Protein AF-A0A0D6P9I5-F1 (afdb_monomer_lite)

Sequence (76 aa):
MTRRTRVFLATTAVGLSLAGAAYANFPRLNAAEADIRNAIANLRAAPGIYEGHKAAAMDLLERAYGELQAAKGSVR

Secondary structure (DSSP, 8-state):
------------------TT-TTT-HHHHHHHHHHHHHHHHHHHHS-GGGHHHHHHHHHHHHHHHHHHHHHHHHT-

Organism: NCBI:txid1231350

Radius of gyration: 16.99 Å; chains: 1; bounding box: 57×20×38 Å

pLDDT: mean 71.69, std 18.59, range [39.09, 93.0]

Foldseek 3Di:
DDDDDDDDDPPPDDDDDPDPCLPVCPVVLVVVLVVLVVVLVVLVPDDPPPVPVSVVSNVVSVVVNVVSVVSNVVSD

Structure (mmCIF, N/CA/C/O backbone):
data_AF-A0A0D6P9I5-F1
#
_entry.id   AF-A0A0D6P9I5-F1
#
loop_
_atom_site.group_PDB
_atom_site.id
_atom_site.type_symbol
_atom_site.label_atom_id
_atom_site.label_alt_id
_atom_site.label_comp_id
_atom_site.label_asym_id
_atom_site.label_entity_id
_atom_site.label_seq_id
_atom_site.pdbx_PDB_ins_code
_atom_site.Cartn_x
_atom_site.Cartn_y
_atom_site.Cartn_z
_atom_site.occupancy
_atom_site.B_iso_or_equiv
_atom_site.auth_seq_id
_atom_site.auth_comp_id
_atom_site.auth_asym_id
_atom_site.auth_atom_id
_atom_site.pdbx_PDB_model_num
ATOM 1 N N . MET A 1 1 ? -42.043 9.007 5.841 1.00 39.09 1 MET A N 1
ATOM 2 C CA . MET A 1 1 ? -41.511 8.036 4.856 1.00 39.09 1 MET A CA 1
ATOM 3 C C . MET A 1 1 ? -40.162 8.531 4.349 1.00 39.09 1 MET A C 1
ATOM 5 O O . MET A 1 1 ? -40.042 9.680 3.951 1.00 39.09 1 MET A O 1
ATOM 9 N N . THR A 1 2 ? -39.142 7.693 4.493 1.00 41.72 2 THR A N 1
ATOM 10 C CA . THR A 1 2 ? -37.712 8.024 4.599 1.00 41.72 2 THR A CA 1
ATOM 11 C C . THR A 1 2 ? -37.049 8.226 3.229 1.00 41.72 2 THR A C 1
ATOM 13 O O . THR A 1 2 ? -37.084 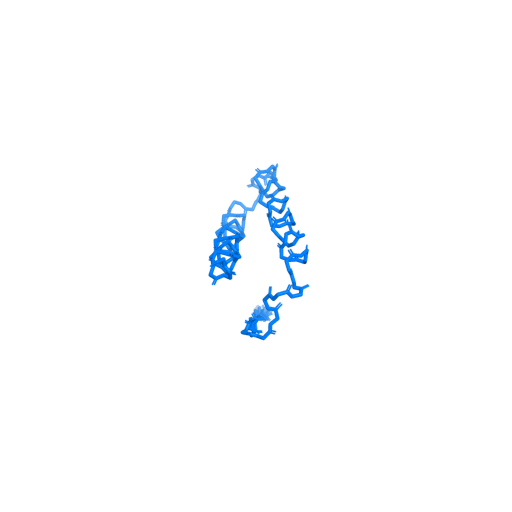7.320 2.397 1.00 41.72 2 THR A O 1
ATOM 16 N N . ARG A 1 3 ? -36.407 9.382 2.985 1.00 45.31 3 ARG A N 1
ATOM 17 C CA . ARG A 1 3 ? -35.553 9.603 1.800 1.00 45.31 3 ARG A CA 1
ATOM 18 C C . ARG A 1 3 ? -34.287 8.755 1.936 1.00 45.31 3 ARG A C 1
ATOM 20 O O . ARG A 1 3 ? -33.409 9.065 2.732 1.00 45.31 3 ARG A O 1
ATOM 27 N N . ARG A 1 4 ? -34.213 7.659 1.180 1.00 53.56 4 ARG A N 1
ATOM 28 C CA . ARG A 1 4 ? -33.025 6.800 1.097 1.00 53.56 4 ARG A CA 1
ATOM 29 C C . ARG A 1 4 ? -32.026 7.417 0.121 1.00 53.56 4 ARG A C 1
ATOM 31 O O . ARG A 1 4 ? -32.144 7.238 -1.089 1.00 53.56 4 ARG A O 1
ATOM 38 N N . THR A 1 5 ? -31.063 8.155 0.656 1.00 51.84 5 THR A N 1
ATOM 39 C CA . THR A 1 5 ? -29.910 8.669 -0.088 1.00 51.84 5 THR A CA 1
ATOM 40 C C . THR A 1 5 ? -29.050 7.485 -0.528 1.00 51.84 5 THR A C 1
ATOM 42 O O . THR A 1 5 ? -28.423 6.820 0.292 1.00 51.84 5 THR A O 1
ATOM 45 N N . ARG A 1 6 ? -29.073 7.166 -1.824 1.00 48.78 6 ARG A N 1
ATOM 46 C CA . ARG A 1 6 ? -28.213 6.138 -2.417 1.00 48.78 6 ARG A CA 1
ATOM 47 C C . ARG A 1 6 ? -26.828 6.742 -2.624 1.00 48.78 6 ARG A C 1
ATOM 49 O O . ARG A 1 6 ? -26.639 7.547 -3.529 1.00 48.78 6 ARG A O 1
ATOM 56 N N . VAL A 1 7 ? -25.884 6.380 -1.761 1.00 52.16 7 VAL A N 1
ATOM 57 C CA . VAL A 1 7 ? -24.464 6.690 -1.951 1.00 52.16 7 VAL A CA 1
ATOM 58 C C . VAL A 1 7 ? -23.947 5.780 -3.064 1.00 52.16 7 VAL A C 1
ATOM 60 O O . VAL A 1 7 ? -23.864 4.567 -2.889 1.00 52.16 7 VAL A O 1
ATOM 63 N N . PHE A 1 8 ? -23.659 6.357 -4.228 1.00 44.16 8 PHE A N 1
ATOM 64 C CA . PHE A 1 8 ? -22.945 5.668 -5.299 1.00 44.16 8 PHE A CA 1
ATOM 65 C C . PHE A 1 8 ? -21.459 5.633 -4.935 1.00 44.16 8 PHE A C 1
ATOM 67 O O . PHE A 1 8 ? -20.782 6.659 -4.967 1.00 44.16 8 PHE A O 1
ATOM 74 N N . LEU A 1 9 ? -20.959 4.454 -4.564 1.00 49.03 9 LEU A N 1
ATOM 75 C CA . LEU A 1 9 ? -19.527 4.209 -4.432 1.00 49.03 9 LEU A CA 1
ATOM 76 C C . LEU A 1 9 ? -18.948 4.054 -5.845 1.00 49.03 9 LEU A C 1
ATOM 78 O O . LEU A 1 9 ? -19.112 3.018 -6.484 1.00 49.03 9 LEU A O 1
ATOM 82 N N . ALA A 1 10 ? -18.309 5.105 -6.352 1.00 47.69 10 ALA A N 1
ATOM 83 C CA . ALA A 1 10 ? -17.513 5.032 -7.569 1.00 47.69 10 ALA A CA 1
ATOM 84 C C . ALA A 1 10 ? -16.164 4.385 -7.228 1.00 47.69 10 ALA A C 1
ATOM 86 O O . ALA A 1 10 ? -15.228 5.053 -6.795 1.00 47.69 10 ALA A O 1
ATOM 87 N N . THR A 1 11 ? -16.073 3.064 -7.362 1.00 47.34 11 THR A N 1
ATOM 88 C CA . THR A 1 11 ? -14.802 2.342 -7.257 1.00 47.34 11 THR A CA 1
ATOM 89 C C . THR A 1 11 ? -14.096 2.435 -8.608 1.00 47.34 11 THR A C 1
ATOM 91 O O . THR A 1 11 ? -14.326 1.626 -9.503 1.00 47.34 11 THR A O 1
ATOM 94 N N . THR A 1 12 ? -13.277 3.467 -8.804 1.00 51.22 12 THR A N 1
ATOM 95 C CA . THR A 1 12 ? -12.405 3.573 -9.982 1.00 51.22 12 THR A CA 1
ATOM 96 C C . THR A 1 12 ? -11.328 2.495 -9.898 1.00 51.22 12 THR A C 1
ATOM 98 O O . THR A 1 12 ? -10.335 2.649 -9.192 1.00 51.22 12 THR A O 1
ATOM 101 N N . ALA A 1 13 ? -11.534 1.384 -10.603 1.00 45.75 13 ALA A N 1
ATOM 102 C CA . ALA A 1 13 ? -10.490 0.401 -10.850 1.00 45.75 13 ALA A CA 1
ATOM 103 C C . ALA A 1 13 ? -9.518 0.978 -11.890 1.00 45.75 13 ALA A C 1
ATOM 105 O O . ALA A 1 13 ? -9.855 1.115 -13.066 1.00 45.75 13 ALA A O 1
ATOM 106 N N . VAL A 1 14 ? -8.318 1.354 -11.449 1.00 49.69 14 VAL A N 1
ATOM 107 C CA . VAL A 1 14 ? -7.223 1.746 -12.341 1.00 49.69 14 VAL A CA 1
ATOM 108 C C . VAL A 1 14 ? -6.541 0.467 -12.822 1.00 49.69 14 VAL A C 1
ATOM 110 O O . VAL A 1 14 ? -5.777 -0.149 -12.087 1.00 49.69 14 VAL A O 1
ATOM 113 N N . GLY A 1 15 ? -6.841 0.042 -14.050 1.00 43.28 15 GLY A N 1
ATOM 114 C CA . GLY A 1 15 ? -6.087 -1.012 -14.730 1.00 43.28 15 GLY A CA 1
ATOM 115 C C . GLY A 1 15 ? -4.767 -0.449 -15.260 1.00 43.28 15 GLY A C 1
ATOM 116 O O . GLY A 1 15 ? -4.779 0.397 -16.152 1.00 43.28 15 GLY A O 1
ATOM 117 N N . LEU A 1 16 ? -3.637 -0.888 -14.700 1.00 52.25 16 LEU A N 1
ATOM 118 C CA . LEU A 1 16 ? -2.301 -0.417 -15.072 1.00 52.25 16 LEU A CA 1
ATOM 119 C C . LEU A 1 16 ? -1.637 -1.389 -16.064 1.00 52.25 16 LEU A C 1
ATOM 121 O O . LEU A 1 16 ? -1.185 -2.470 -15.694 1.00 52.25 16 LEU A O 1
ATOM 125 N N . SER A 1 17 ? -1.561 -0.999 -17.337 1.00 43.03 17 SER A N 1
ATOM 126 C CA . SER A 1 17 ? -0.868 -1.746 -18.399 1.00 43.03 17 SER A CA 1
ATOM 127 C C . SER A 1 17 ? 0.657 -1.552 -18.301 1.00 43.03 17 SER A C 1
ATOM 129 O O . SER A 1 17 ? 1.157 -0.474 -18.618 1.00 43.03 17 SER A O 1
ATOM 131 N N . LEU A 1 18 ? 1.410 -2.576 -17.870 1.00 51.72 18 LEU A N 1
ATOM 132 C CA . LEU A 1 18 ? 2.825 -2.443 -17.451 1.00 51.72 18 LEU A CA 1
ATOM 133 C C . LEU A 1 18 ? 3.912 -2.991 -18.405 1.00 51.72 18 LEU A C 1
ATOM 135 O O . LEU A 1 18 ? 5.093 -2.861 -18.097 1.00 51.72 18 LEU A O 1
ATOM 139 N N . ALA A 1 19 ? 3.590 -3.562 -19.568 1.00 44.16 19 ALA A N 1
ATOM 140 C CA . ALA A 1 19 ? 4.589 -4.339 -20.325 1.00 44.16 19 ALA A CA 1
ATOM 141 C C . ALA A 1 19 ? 5.695 -3.523 -21.048 1.00 44.16 19 ALA A C 1
ATOM 143 O O . ALA A 1 19 ? 6.754 -4.070 -21.334 1.00 44.16 19 ALA A O 1
ATOM 144 N N . GLY A 1 20 ? 5.499 -2.230 -21.343 1.00 40.06 20 GLY A N 1
ATOM 145 C CA . GLY A 1 20 ? 6.434 -1.444 -22.178 1.00 40.06 20 GLY A CA 1
ATOM 146 C C . GLY A 1 20 ? 7.396 -0.503 -21.440 1.00 40.06 20 GLY A C 1
ATOM 147 O O . GLY A 1 20 ? 8.284 0.072 -22.062 1.00 40.06 20 GLY A O 1
ATOM 148 N N . ALA A 1 21 ? 7.230 -0.305 -20.129 1.00 47.69 21 ALA A N 1
ATOM 149 C CA . ALA A 1 21 ? 7.853 0.812 -19.406 1.00 47.69 21 ALA A CA 1
ATOM 150 C C . ALA A 1 21 ? 8.870 0.386 -18.322 1.00 47.69 21 ALA A C 1
ATOM 152 O O . ALA A 1 21 ? 9.342 1.211 -17.541 1.00 47.69 21 ALA A O 1
ATOM 153 N N . ALA A 1 22 ? 9.218 -0.901 -18.273 1.00 49.25 22 ALA A N 1
ATOM 154 C CA . ALA A 1 22 ? 9.993 -1.521 -17.199 1.00 49.25 22 ALA A CA 1
ATOM 155 C C . ALA A 1 22 ? 11.415 -0.948 -17.005 1.00 49.25 22 ALA A C 1
ATOM 157 O O . ALA A 1 22 ? 11.855 -0.798 -15.870 1.00 49.25 22 ALA A O 1
ATOM 158 N N . TYR A 1 23 ? 12.119 -0.553 -18.074 1.00 47.16 23 TYR A N 1
ATOM 159 C CA . TYR A 1 23 ? 13.515 -0.095 -17.963 1.00 47.16 23 TYR A CA 1
ATOM 160 C C . TYR A 1 23 ? 13.681 1.384 -17.571 1.00 47.16 23 TYR A C 1
ATOM 162 O O . TYR A 1 23 ? 14.637 1.726 -16.880 1.00 47.16 23 TYR A O 1
ATOM 170 N N . ALA A 1 24 ? 12.749 2.269 -17.943 1.00 50.19 24 ALA A N 1
ATOM 171 C CA . ALA A 1 24 ? 12.821 3.701 -17.614 1.00 50.19 24 ALA A CA 1
ATOM 172 C C . ALA A 1 24 ? 12.156 4.062 -16.268 1.00 50.19 24 ALA A C 1
ATOM 174 O O . ALA A 1 24 ? 12.320 5.173 -15.765 1.00 50.19 24 ALA A O 1
ATOM 175 N N . ASN A 1 25 ? 11.399 3.133 -15.673 1.00 56.09 25 ASN A N 1
ATOM 176 C CA . ASN A 1 25 ? 10.554 3.405 -14.509 1.00 56.09 25 ASN A CA 1
ATOM 177 C C . ASN A 1 25 ? 11.138 2.964 -13.164 1.00 56.09 25 ASN A C 1
ATOM 179 O O . ASN A 1 25 ? 10.498 3.223 -12.149 1.00 56.09 25 ASN A O 1
ATOM 183 N N . PHE A 1 26 ? 12.329 2.359 -13.100 1.00 65.19 26 PHE A N 1
ATOM 184 C CA . PHE A 1 26 ? 12.923 1.933 -11.823 1.00 65.19 26 PHE A CA 1
ATOM 185 C C . PHE A 1 26 ? 12.939 3.027 -10.733 1.00 65.19 26 PHE A C 1
ATOM 187 O O . PHE A 1 26 ? 12.534 2.729 -9.608 1.00 65.19 26 PHE A O 1
ATOM 194 N N . PRO A 1 27 ? 13.294 4.299 -11.021 1.00 74.06 27 PRO A N 1
ATOM 195 C CA . PRO A 1 27 ? 13.221 5.364 -10.017 1.00 74.06 27 PRO A CA 1
ATOM 196 C C . PRO A 1 27 ? 11.790 5.640 -9.535 1.00 74.06 27 PRO A C 1
ATOM 198 O O . PRO A 1 27 ? 11.568 5.866 -8.349 1.00 74.06 27 PRO A O 1
ATOM 201 N N . ARG A 1 28 ? 10.807 5.585 -10.443 1.00 78.81 28 ARG A N 1
ATOM 202 C CA . ARG A 1 28 ? 9.389 5.820 -10.129 1.00 78.81 28 ARG A CA 1
ATOM 203 C C . ARG A 1 28 ? 8.773 4.660 -9.350 1.00 78.81 28 ARG A C 1
ATOM 205 O O . ARG A 1 28 ? 7.986 4.903 -8.446 1.00 78.81 28 ARG A O 1
ATOM 212 N N . LEU A 1 29 ? 9.158 3.422 -9.659 1.00 75.69 29 LEU A N 1
ATOM 213 C CA . LEU A 1 29 ? 8.725 2.236 -8.917 1.00 75.69 29 LEU A CA 1
ATOM 214 C C . LEU A 1 29 ? 9.313 2.227 -7.501 1.00 75.69 29 LEU A C 1
ATOM 216 O O . LEU A 1 29 ? 8.598 1.920 -6.557 1.00 75.69 29 LEU A O 1
ATOM 220 N N . ASN A 1 30 ? 10.572 2.638 -7.329 1.00 82.69 30 ASN A N 1
ATOM 221 C CA . ASN A 1 30 ? 11.166 2.785 -5.996 1.00 82.69 30 ASN A CA 1
ATOM 222 C C . ASN A 1 30 ? 10.490 3.902 -5.179 1.00 82.69 30 ASN A C 1
ATOM 224 O O . ASN A 1 30 ? 10.288 3.742 -3.977 1.00 82.69 30 ASN A O 1
ATOM 228 N N . ALA A 1 31 ? 10.120 5.019 -5.816 1.00 85.06 31 ALA A N 1
ATOM 229 C CA . ALA A 1 31 ? 9.354 6.078 -5.158 1.00 85.06 31 ALA A CA 1
ATOM 230 C C . ALA A 1 31 ? 7.961 5.582 -4.731 1.00 85.06 31 ALA A C 1
ATOM 232 O O . ALA A 1 31 ? 7.592 5.723 -3.569 1.00 85.06 31 ALA A O 1
ATOM 233 N N . ALA A 1 32 ? 7.241 4.904 -5.632 1.00 84.19 32 ALA A N 1
ATOM 234 C CA . ALA A 1 32 ? 5.942 4.309 -5.326 1.00 84.19 32 ALA A CA 1
ATOM 235 C C . ALA A 1 32 ? 6.024 3.285 -4.177 1.00 84.19 32 ALA A C 1
ATOM 237 O O . ALA A 1 32 ? 5.145 3.235 -3.321 1.00 84.19 32 ALA A O 1
ATOM 238 N N . GLU A 1 33 ? 7.099 2.496 -4.111 1.00 87.81 33 GLU A N 1
ATOM 239 C CA . GLU A 1 33 ? 7.344 1.565 -3.007 1.00 87.81 33 GLU A CA 1
ATOM 240 C C . GLU A 1 33 ? 7.493 2.293 -1.664 1.00 87.81 33 GLU A C 1
ATOM 242 O O . GLU A 1 33 ? 6.918 1.872 -0.656 1.00 87.81 33 GLU A O 1
ATOM 247 N N . ALA A 1 34 ? 8.247 3.395 -1.645 1.00 87.69 34 ALA A N 1
ATOM 248 C CA . ALA A 1 34 ? 8.409 4.220 -0.454 1.00 87.69 34 ALA A CA 1
ATOM 249 C C . ALA A 1 34 ? 7.069 4.822 -0.001 1.00 87.69 34 ALA A C 1
ATOM 251 O O . ALA A 1 34 ? 6.745 4.765 1.187 1.00 87.69 34 ALA A O 1
ATOM 252 N N . ASP A 1 35 ? 6.262 5.317 -0.940 1.00 91.12 35 ASP A N 1
ATOM 253 C CA . ASP A 1 35 ? 4.941 5.882 -0.657 1.00 91.12 35 ASP A CA 1
ATOM 254 C C . ASP A 1 35 ? 3.990 4.838 -0.057 1.00 91.12 35 ASP A C 1
ATOM 256 O O . ASP A 1 35 ? 3.333 5.105 0.953 1.00 91.12 35 ASP A O 1
ATOM 260 N N . ILE A 1 36 ? 3.969 3.619 -0.608 1.00 90.25 36 ILE A N 1
ATOM 261 C CA . ILE A 1 36 ? 3.153 2.517 -0.077 1.00 90.25 36 ILE A CA 1
ATOM 262 C C . ILE A 1 36 ? 3.590 2.157 1.349 1.00 90.25 36 ILE A C 1
ATOM 264 O O . ILE A 1 36 ? 2.747 2.017 2.240 1.00 90.25 36 ILE A O 1
ATOM 268 N N . ARG A 1 37 ? 4.900 2.061 1.611 1.00 93.00 37 ARG A N 1
ATOM 269 C CA . ARG A 1 37 ? 5.414 1.786 2.964 1.00 93.00 37 ARG A CA 1
ATOM 270 C C 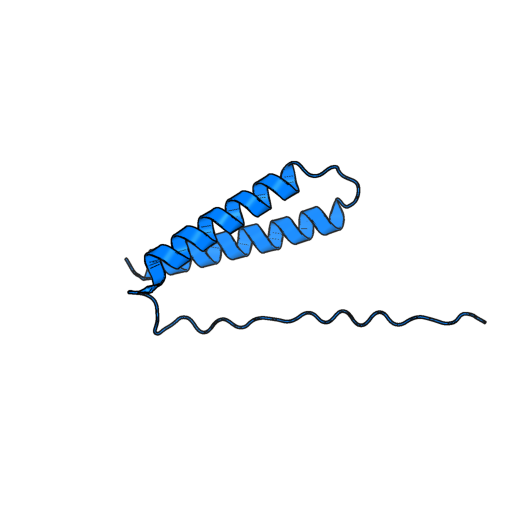. ARG A 1 37 ? 5.016 2.873 3.962 1.00 93.00 37 ARG A C 1
ATOM 272 O O . ARG A 1 37 ? 4.621 2.550 5.084 1.00 93.00 37 ARG A O 1
ATOM 279 N N . ASN A 1 38 ? 5.077 4.138 3.552 1.00 91.94 38 ASN A N 1
ATOM 280 C CA . ASN A 1 38 ? 4.658 5.267 4.380 1.00 91.94 38 ASN A CA 1
ATOM 281 C C . ASN A 1 38 ? 3.149 5.227 4.665 1.00 91.94 38 ASN A C 1
ATOM 283 O O . ASN A 1 38 ? 2.735 5.423 5.807 1.00 91.94 38 ASN A O 1
ATOM 287 N N . ALA A 1 39 ? 2.324 4.908 3.665 1.00 90.25 39 ALA A N 1
ATOM 288 C CA . ALA A 1 39 ? 0.879 4.768 3.835 1.00 90.25 39 ALA A CA 1
ATOM 289 C C . ALA A 1 39 ? 0.517 3.654 4.835 1.00 90.25 39 ALA A C 1
ATOM 291 O O . ALA A 1 39 ? -0.321 3.869 5.713 1.00 90.25 39 ALA A O 1
ATOM 292 N N . ILE A 1 40 ? 1.192 2.499 4.765 1.00 91.69 40 ILE A N 1
ATOM 293 C CA . ILE A 1 40 ? 1.014 1.399 5.728 1.00 91.69 40 ILE A CA 1
ATOM 294 C C . ILE A 1 40 ? 1.391 1.851 7.145 1.00 91.69 40 ILE A C 1
ATOM 296 O O . ILE A 1 40 ? 0.640 1.600 8.090 1.00 91.69 40 ILE A O 1
ATOM 300 N N . ALA A 1 41 ? 2.530 2.531 7.310 1.00 91.44 41 ALA A N 1
ATOM 301 C CA . ALA A 1 41 ? 2.969 3.033 8.612 1.00 91.44 41 ALA A CA 1
ATOM 302 C C . ALA A 1 41 ? 1.962 4.032 9.209 1.00 91.44 41 ALA A C 1
ATOM 304 O O . ALA A 1 41 ? 1.580 3.903 10.375 1.00 91.44 41 ALA A O 1
ATOM 305 N N . ASN A 1 42 ? 1.471 4.965 8.391 1.00 89.81 42 ASN A N 1
ATOM 306 C CA . ASN A 1 42 ? 0.476 5.955 8.795 1.00 89.81 42 ASN A CA 1
ATOM 307 C C . ASN A 1 42 ? -0.845 5.299 9.213 1.00 89.81 42 ASN A C 1
ATOM 309 O O . ASN A 1 42 ? -1.403 5.651 10.250 1.00 89.81 42 ASN A O 1
ATOM 313 N N . LEU A 1 43 ? -1.328 4.309 8.454 1.00 89.00 43 LEU A N 1
ATOM 314 C CA . LEU A 1 43 ? -2.540 3.575 8.818 1.00 89.00 43 LEU A CA 1
ATOM 315 C C . LEU A 1 43 ? -2.360 2.787 10.111 1.00 89.00 43 LEU A C 1
ATOM 317 O O . LEU A 1 43 ? -3.248 2.825 10.958 1.00 89.00 43 LEU A O 1
ATOM 321 N N . ARG A 1 44 ? -1.216 2.120 10.312 1.00 89.12 44 ARG A N 1
ATOM 322 C CA . ARG A 1 44 ? -0.928 1.400 11.564 1.00 89.12 44 ARG A CA 1
ATOM 323 C C . ARG A 1 44 ? -0.971 2.331 12.775 1.00 89.12 44 ARG A C 1
ATOM 325 O O . ARG A 1 44 ? -1.588 1.961 13.772 1.00 89.12 44 ARG A O 1
ATOM 332 N N . ALA A 1 45 ? -0.396 3.529 12.653 1.00 88.69 45 ALA A N 1
ATOM 333 C CA . ALA A 1 45 ? -0.390 4.550 13.699 1.00 88.69 45 ALA A CA 1
ATOM 334 C C . ALA A 1 45 ? -1.750 5.244 13.908 1.00 88.69 45 ALA A C 1
ATOM 336 O O . ALA A 1 45 ? -1.980 5.830 14.966 1.00 88.69 45 ALA A O 1
ATOM 337 N N . ALA A 1 46 ? -2.657 5.188 12.927 1.00 85.31 46 ALA A N 1
ATOM 338 C CA . ALA A 1 46 ? -3.960 5.830 13.031 1.00 85.31 46 ALA A CA 1
ATOM 339 C C . ALA A 1 46 ? -4.820 5.187 14.142 1.00 85.31 46 ALA A C 1
ATOM 341 O O . ALA A 1 46 ? -4.875 3.952 14.234 1.00 85.31 46 ALA A O 1
ATOM 342 N N . PRO A 1 47 ? -5.518 5.995 14.964 1.00 80.62 47 PRO A N 1
ATOM 343 C CA . PRO A 1 47 ? -6.361 5.502 16.049 1.00 80.62 47 PRO A CA 1
ATOM 344 C C . PRO A 1 47 ? -7.545 4.676 15.528 1.00 80.62 47 PRO A C 1
ATOM 346 O O . PRO A 1 47 ? -8.059 4.912 14.433 1.00 80.62 47 PRO A O 1
ATOM 349 N N . GLY A 1 48 ? -7.998 3.725 16.346 1.00 73.50 48 GLY A N 1
ATOM 350 C CA . GLY A 1 48 ? -8.953 2.668 15.993 1.00 73.50 48 GLY A CA 1
ATOM 351 C C . GLY A 1 48 ? -10.408 3.071 15.768 1.00 73.50 48 GLY A C 1
ATOM 352 O O . GLY A 1 48 ? -11.325 2.292 15.998 1.00 73.50 48 GLY A O 1
ATOM 353 N N . ILE A 1 49 ? -10.658 4.296 15.317 1.00 63.38 49 ILE A N 1
ATOM 354 C CA . ILE A 1 49 ? -12.017 4.802 15.085 1.00 63.38 49 ILE A CA 1
ATOM 355 C C . ILE A 1 49 ? -12.641 4.141 13.835 1.00 63.38 49 ILE A C 1
ATOM 357 O O . ILE A 1 49 ? -13.859 4.084 13.697 1.00 63.38 49 ILE A O 1
ATOM 361 N N . TYR A 1 50 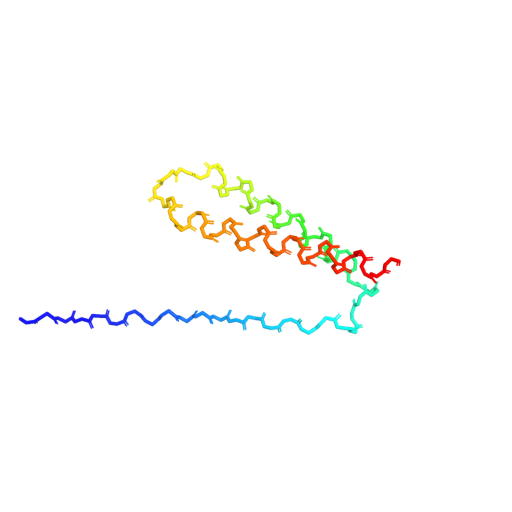? -11.811 3.571 12.951 1.00 67.94 50 TYR A N 1
ATOM 362 C CA . TYR A 1 50 ? -12.226 2.960 11.685 1.00 67.94 50 TYR A CA 1
ATOM 363 C C . TYR A 1 50 ? -11.579 1.587 11.439 1.00 67.94 50 TYR A C 1
ATOM 365 O O . TYR A 1 50 ? -11.138 1.322 10.324 1.00 67.94 50 TYR A O 1
ATOM 373 N N . GLU A 1 51 ? -11.499 0.712 12.449 1.00 76.12 51 GLU A N 1
ATOM 374 C CA . GLU A 1 51 ? -10.756 -0.567 12.364 1.00 76.12 51 GLU A CA 1
ATOM 375 C C . GLU A 1 51 ? -11.083 -1.403 11.111 1.00 76.12 51 GLU A C 1
ATOM 377 O O . GLU A 1 51 ? -10.175 -1.888 10.442 1.00 76.12 51 GLU A O 1
ATOM 382 N N . GLY A 1 52 ? -12.356 -1.495 10.705 1.00 81.19 52 GLY A N 1
ATOM 383 C CA . GLY A 1 52 ? -12.745 -2.224 9.488 1.00 81.19 52 GLY A CA 1
ATOM 384 C C . GLY A 1 52 ? -12.229 -1.591 8.186 1.00 81.19 52 GLY A C 1
ATOM 385 O O . GLY A 1 52 ? -11.719 -2.288 7.311 1.00 81.19 52 GLY A O 1
ATOM 386 N N . HIS A 1 53 ? -12.310 -0.263 8.059 1.00 85.44 53 HIS A N 1
ATOM 387 C CA . HIS A 1 53 ? -11.786 0.446 6.884 1.00 85.44 53 HIS A CA 1
ATOM 388 C C . HIS A 1 53 ? -10.258 0.484 6.877 1.00 85.44 53 HIS A C 1
ATOM 390 O O . HIS A 1 53 ? -9.649 0.376 5.816 1.00 85.44 53 HIS A O 1
ATOM 396 N N . LYS A 1 54 ? -9.641 0.595 8.056 1.00 85.56 54 LYS A N 1
ATOM 397 C CA . LYS A 1 54 ? -8.192 0.529 8.248 1.00 85.56 54 LYS A CA 1
ATOM 398 C C . LYS A 1 54 ? -7.652 -0.837 7.834 1.00 85.56 54 LYS A C 1
ATOM 400 O O . LYS A 1 54 ? -6.707 -0.883 7.054 1.00 85.56 54 LYS A O 1
ATOM 405 N N . ALA A 1 55 ? -8.278 -1.927 8.278 1.00 87.94 55 ALA A N 1
ATOM 406 C CA . ALA A 1 55 ? -7.898 -3.281 7.881 1.00 87.94 55 ALA A CA 1
ATOM 407 C C . ALA A 1 55 ? -8.026 -3.490 6.363 1.00 87.94 55 ALA A C 1
ATOM 409 O O . ALA A 1 55 ? -7.094 -3.985 5.734 1.00 87.94 55 ALA A O 1
ATOM 410 N N . ALA A 1 56 ? -9.131 -3.041 5.755 1.00 89.44 56 ALA A N 1
A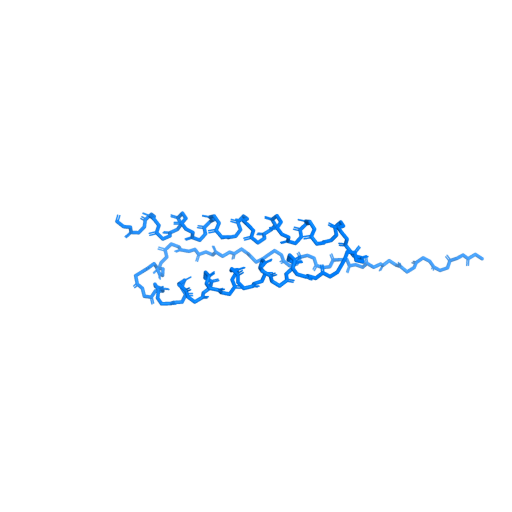TOM 411 C CA . ALA A 1 56 ? -9.319 -3.125 4.306 1.00 89.44 56 ALA A CA 1
ATOM 412 C C . ALA A 1 56 ? -8.282 -2.297 3.523 1.00 89.44 56 ALA A C 1
ATOM 414 O O . ALA A 1 56 ? -7.735 -2.761 2.525 1.00 89.44 56 ALA A O 1
ATOM 415 N N . ALA A 1 57 ? -7.979 -1.079 3.981 1.00 89.75 57 ALA A N 1
ATOM 416 C CA . ALA A 1 57 ? -6.964 -0.233 3.361 1.00 89.75 57 ALA A CA 1
ATOM 417 C C . ALA A 1 57 ? -5.556 -0.836 3.492 1.00 89.75 57 ALA A C 1
ATOM 419 O O . ALA A 1 57 ? -4.778 -0.779 2.541 1.00 89.75 57 ALA A O 1
ATOM 420 N N . MET A 1 58 ? -5.235 -1.442 4.639 1.00 91.44 58 MET A N 1
ATOM 421 C CA . MET A 1 58 ? -3.967 -2.146 4.842 1.00 91.44 58 MET A CA 1
ATOM 422 C C . MET A 1 58 ? -3.823 -3.350 3.908 1.00 91.44 58 MET A C 1
ATOM 424 O O . MET A 1 58 ? -2.787 -3.465 3.262 1.00 91.44 58 MET A O 1
ATOM 428 N N . ASP A 1 59 ? -4.853 -4.190 3.774 1.00 92.31 59 ASP A N 1
ATOM 429 C CA . ASP A 1 59 ? -4.833 -5.344 2.859 1.00 92.31 59 ASP A CA 1
ATOM 430 C C . ASP A 1 59 ? -4.588 -4.910 1.402 1.00 92.31 59 ASP A C 1
ATOM 432 O O . ASP A 1 59 ? -3.745 -5.482 0.712 1.00 92.31 59 ASP A O 1
ATOM 436 N N . LEU A 1 60 ? -5.239 -3.834 0.945 1.00 92.38 60 LEU A N 1
ATOM 437 C CA . LEU A 1 60 ? -5.005 -3.283 -0.396 1.00 92.38 60 LEU A CA 1
ATOM 438 C C . LEU A 1 60 ? -3.566 -2.780 -0.588 1.00 92.38 60 LEU A C 1
ATOM 440 O O . LEU A 1 60 ? -2.959 -3.040 -1.627 1.00 92.38 60 LEU A O 1
ATOM 444 N N . LEU A 1 61 ? -3.011 -2.072 0.399 1.00 92.69 61 LEU A N 1
ATOM 445 C CA . LEU A 1 61 ? -1.642 -1.553 0.326 1.00 92.69 61 LEU A CA 1
ATOM 446 C C . LEU A 1 61 ? -0.594 -2.668 0.374 1.00 92.69 61 LEU A C 1
ATOM 448 O O . LEU A 1 61 ? 0.403 -2.598 -0.343 1.00 92.69 61 LEU A O 1
ATOM 452 N N . GLU A 1 62 ? -0.812 -3.701 1.186 1.00 92.88 62 GLU A N 1
ATOM 453 C CA . GLU A 1 62 ? 0.085 -4.856 1.276 1.00 92.88 62 GLU A CA 1
ATOM 454 C C . GLU A 1 62 ? 0.081 -5.667 -0.032 1.00 92.88 62 GLU A C 1
ATOM 456 O O . GLU A 1 62 ? 1.150 -6.057 -0.511 1.00 92.88 62 GLU A O 1
ATOM 461 N N . ARG A 1 63 ? -1.082 -5.830 -0.681 1.00 91.94 63 ARG A N 1
ATOM 462 C CA . ARG A 1 63 ? -1.178 -6.432 -2.025 1.00 91.94 63 ARG A CA 1
ATOM 463 C C . ARG A 1 63 ? -0.459 -5.601 -3.082 1.00 91.94 63 ARG A C 1
ATOM 465 O O . ARG A 1 63 ? 0.354 -6.148 -3.823 1.00 91.94 63 ARG A O 1
ATOM 472 N N . ALA A 1 64 ? -0.691 -4.287 -3.107 1.00 88.25 64 ALA A N 1
ATOM 473 C CA . ALA A 1 64 ? -0.021 -3.381 -4.041 1.00 88.25 64 ALA A CA 1
ATOM 474 C C . ALA A 1 64 ? 1.509 -3.407 -3.871 1.00 88.25 64 ALA A C 1
ATOM 476 O O . ALA A 1 64 ? 2.247 -3.424 -4.855 1.00 88.25 64 ALA A O 1
ATOM 477 N N . TYR A 1 65 ? 1.997 -3.468 -2.627 1.00 87.69 65 TYR A N 1
ATOM 478 C CA . TYR A 1 65 ? 3.423 -3.633 -2.338 1.00 87.69 65 TYR A CA 1
ATOM 479 C C . TYR A 1 65 ? 3.969 -4.956 -2.894 1.00 87.69 65 TYR A C 1
ATOM 481 O O . TYR A 1 65 ? 5.029 -4.973 -3.520 1.00 87.69 65 TYR A O 1
ATOM 489 N N . GLY A 1 66 ? 3.239 -6.059 -2.702 1.00 88.81 66 GLY A N 1
ATOM 490 C CA . GLY A 1 66 ? 3.605 -7.370 -3.237 1.00 88.81 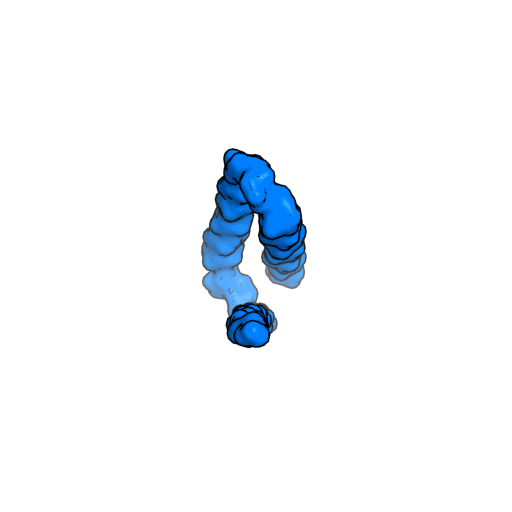66 GLY A CA 1
ATOM 491 C C . GLY A 1 66 ? 3.693 -7.389 -4.765 1.00 88.81 66 GLY A C 1
ATOM 492 O O . GLY A 1 66 ? 4.697 -7.844 -5.315 1.00 88.81 66 GLY A O 1
ATOM 493 N N . GLU A 1 67 ? 2.688 -6.842 -5.454 1.00 86.69 67 GLU A N 1
ATOM 494 C CA . GLU A 1 67 ? 2.670 -6.727 -6.920 1.00 86.69 67 GLU A CA 1
ATOM 495 C C . GLU A 1 67 ? 3.835 -5.880 -7.442 1.00 86.69 67 GLU A C 1
ATOM 497 O O . GLU A 1 67 ? 4.489 -6.245 -8.420 1.00 86.69 67 GLU A O 1
ATOM 502 N N . LEU A 1 68 ? 4.147 -4.779 -6.755 1.00 84.81 68 LEU A N 1
ATOM 503 C CA . LEU A 1 68 ? 5.257 -3.906 -7.116 1.00 84.81 68 LEU A CA 1
ATOM 504 C C . LEU A 1 68 ? 6.612 -4.614 -6.986 1.00 84.81 68 LEU A C 1
ATOM 506 O O . LEU A 1 68 ? 7.462 -4.495 -7.873 1.00 84.81 68 LEU A O 1
ATOM 510 N N . GLN A 1 69 ? 6.815 -5.387 -5.916 1.00 84.31 69 GLN A N 1
ATOM 511 C CA . GLN A 1 69 ? 8.036 -6.178 -5.742 1.00 84.31 69 GLN A CA 1
ATOM 512 C C . GLN A 1 69 ? 8.132 -7.311 -6.768 1.00 84.31 69 GLN A C 1
ATOM 514 O O . GLN A 1 69 ? 9.216 -7.551 -7.304 1.00 84.31 69 GLN A O 1
ATOM 519 N N . ALA A 1 70 ? 7.015 -7.968 -7.094 1.00 84.19 70 ALA A N 1
ATOM 520 C CA . ALA A 1 70 ? 6.969 -8.983 -8.143 1.00 84.19 70 ALA A CA 1
ATOM 521 C C . ALA A 1 70 ? 7.334 -8.389 -9.513 1.00 84.19 70 ALA A C 1
ATOM 523 O O . ALA A 1 70 ? 8.173 -8.948 -10.222 1.00 84.19 70 ALA A O 1
ATOM 524 N N . ALA A 1 71 ? 6.792 -7.214 -9.847 1.00 78.94 71 ALA A N 1
ATOM 525 C CA . ALA A 1 71 ? 7.142 -6.491 -11.064 1.00 78.94 71 ALA A CA 1
ATOM 526 C C . ALA A 1 71 ? 8.642 -6.161 -11.103 1.00 78.94 71 ALA A C 1
ATOM 528 O O . ALA A 1 71 ? 9.307 -6.477 -12.085 1.00 78.94 71 ALA A O 1
ATOM 529 N N . LYS A 1 72 ? 9.218 -5.623 -10.022 1.00 74.62 72 LYS A N 1
ATOM 530 C CA . LYS A 1 72 ? 10.664 -5.339 -9.947 1.00 74.62 72 LYS A CA 1
ATOM 531 C C . LYS A 1 72 ? 11.530 -6.599 -10.061 1.00 74.62 72 LYS A C 1
ATOM 533 O O . LYS A 1 72 ? 12.592 -6.545 -10.674 1.00 74.62 72 LYS A O 1
ATOM 538 N N . GLY A 1 73 ? 11.090 -7.715 -9.480 1.00 75.12 73 GLY A N 1
ATOM 539 C CA . GLY A 1 73 ? 11.769 -9.009 -9.569 1.00 75.12 73 GLY A CA 1
ATOM 540 C C . GLY A 1 73 ? 11.713 -9.631 -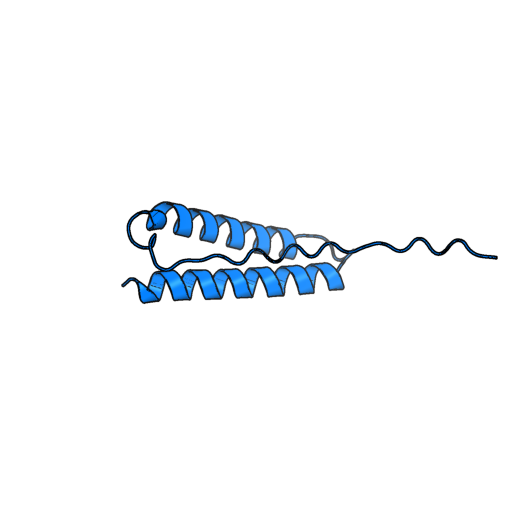10.966 1.00 75.12 73 GLY A C 1
ATOM 541 O O . GLY A 1 73 ? 12.675 -10.267 -11.376 1.00 75.12 73 GLY A O 1
ATOM 542 N N . SER A 1 74 ? 10.631 -9.404 -11.716 1.00 71.81 74 SER A N 1
ATOM 543 C CA . SER A 1 74 ? 10.460 -9.918 -13.085 1.00 71.81 74 SER A CA 1
ATOM 544 C C . SER A 1 74 ? 11.324 -9.222 -14.145 1.00 71.81 74 SER A C 1
ATOM 546 O O . SER A 1 74 ? 11.473 -9.739 -15.246 1.00 71.81 74 SER A O 1
ATOM 548 N N . VAL A 1 75 ? 11.883 -8.051 -13.823 1.00 61.44 75 VAL A N 1
ATOM 549 C CA . VAL A 1 75 ? 12.726 -7.249 -14.732 1.00 61.44 75 VAL A CA 1
ATOM 550 C C . VAL A 1 75 ? 14.223 -7.535 -14.504 1.00 61.44 75 VAL A C 1
ATOM 552 O O . VAL A 1 75 ? 15.073 -6.940 -15.164 1.00 61.44 75 VAL A O 1
ATOM 555 N N . ARG A 1 76 ? 14.558 -8.413 -13.551 1.00 52.22 76 ARG A N 1
ATOM 556 C CA . ARG A 1 76 ? 15.931 -8.706 -13.127 1.00 52.22 76 ARG A CA 1
ATOM 557 C C . ARG A 1 76 ? 16.605 -9.805 -13.937 1.00 52.22 76 ARG A C 1
ATOM 559 O O . ARG A 1 76 ? 15.910 -10.770 -14.316 1.00 52.22 76 ARG A O 1
#